Protein AF-A0A183ECZ8-F1 (afdb_monomer_lite)

Sequence (65 aa):
LTQPLKYPTIVLARDPFDFDTKYKQQVKEFLENQRFWNPSSPFNSALVFLNTTNCFRTSQYNMDL

Organism: NCBI:txid637853

Radius of gyration: 15.21 Å; chains: 1; bounding box: 42×24×33 Å

Secondary structure (DSSP, 8-state):
-------------S-HHHIIIIIHHHHHHHHHHTT-SS---TT-----PPPTHHHHHHGGGG---

pLDDT: mean 74.3, std 16.59, range [38.06, 95.56]

Structure (mmCIF, N/CA/C/O backbone):
data_AF-A0A183ECZ8-F1
#
_entry.id   AF-A0A183ECZ8-F1
#
loop_
_atom_site.group_PDB
_atom_site.id
_atom_site.type_symbol
_atom_site.label_atom_id
_atom_site.label_alt_id
_atom_site.label_comp_id
_atom_site.label_asym_id
_atom_site.label_entity_id
_atom_site.label_seq_id
_atom_site.pdbx_PDB_ins_code
_atom_site.Cartn_x
_atom_site.Cartn_y
_atom_site.Cartn_z
_atom_site.occupancy
_atom_site.B_iso_or_equiv
_atom_site.auth_seq_id
_atom_site.auth_comp_id
_atom_site.auth_asym_id
_atom_site.auth_atom_id
_atom_site.pdbx_PDB_model_num
ATOM 1 N N . LEU A 1 1 ? -15.910 -16.700 23.667 1.00 41.22 1 LEU A N 1
ATOM 2 C CA . LEU A 1 1 ? -14.776 -15.788 23.399 1.00 41.22 1 LEU A CA 1
ATOM 3 C C . LEU A 1 1 ? -14.315 -16.000 21.963 1.00 41.22 1 LEU A C 1
ATOM 5 O O . LEU A 1 1 ? -13.593 -16.950 21.695 1.00 41.22 1 LEU A O 1
ATOM 9 N N . THR A 1 2 ? -14.766 -15.172 21.028 1.00 48.28 2 THR A N 1
ATOM 10 C CA . THR A 1 2 ? -14.199 -15.126 19.674 1.00 48.28 2 THR A CA 1
ATOM 11 C C . THR A 1 2 ? -12.851 -14.420 19.764 1.00 48.28 2 THR A C 1
ATOM 13 O O . THR A 1 2 ? -12.795 -13.250 20.137 1.00 48.28 2 THR A O 1
ATOM 16 N N . GLN A 1 3 ? -11.756 -15.137 19.505 1.00 52.53 3 GLN A N 1
ATOM 17 C CA . GLN A 1 3 ? -10.442 -14.514 19.348 1.00 52.53 3 GLN A CA 1
ATOM 18 C C . GLN A 1 3 ? -10.562 -13.422 18.272 1.00 52.53 3 GLN A C 1
ATOM 20 O O . GLN A 1 3 ? -11.040 -13.734 17.179 1.00 52.53 3 GLN A O 1
ATOM 25 N N . PRO A 1 4 ? -10.155 -12.165 18.532 1.00 55.16 4 PRO A N 1
ATOM 26 C CA . PRO A 1 4 ? -10.030 -11.206 17.447 1.00 55.16 4 PRO A CA 1
ATOM 27 C C . PRO A 1 4 ? -9.009 -11.786 16.469 1.00 55.16 4 PRO A C 1
ATOM 29 O O . PRO A 1 4 ? -7.982 -12.304 16.915 1.00 55.16 4 PRO A O 1
ATOM 32 N N . LEU A 1 5 ? -9.326 -11.777 15.170 1.00 52.97 5 LEU A N 1
ATOM 33 C CA . LEU A 1 5 ? -8.433 -12.234 14.103 1.00 52.97 5 LEU A CA 1
ATOM 34 C C . LEU A 1 5 ? -7.061 -11.576 14.308 1.00 52.97 5 LEU A C 1
ATOM 36 O O . LEU A 1 5 ? -6.864 -10.393 14.058 1.00 52.97 5 LEU A O 1
ATOM 40 N N . LYS A 1 6 ? -6.142 -12.369 14.863 1.00 57.06 6 LYS A N 1
ATOM 41 C CA . LYS A 1 6 ? -4.860 -11.980 15.470 1.00 57.06 6 LYS A CA 1
ATOM 42 C C . LYS A 1 6 ? -3.756 -11.757 14.436 1.00 57.06 6 LYS A C 1
ATOM 44 O O . LYS A 1 6 ? -2.579 -11.751 14.788 1.00 57.06 6 LYS A O 1
ATOM 49 N N . TYR A 1 7 ? -4.120 -11.659 13.164 1.00 61.59 7 TYR A N 1
ATOM 50 C CA . TYR A 1 7 ? -3.169 -11.687 12.067 1.00 61.59 7 TYR A CA 1
ATOM 51 C C . TYR A 1 7 ? -3.014 -10.285 11.488 1.00 61.59 7 TYR A C 1
ATOM 53 O O . TYR A 1 7 ? -4.024 -9.635 11.207 1.00 61.59 7 TYR A O 1
ATOM 61 N N . PRO A 1 8 ? -1.773 -9.799 11.322 1.00 73.25 8 PRO A N 1
ATOM 62 C CA . PRO A 1 8 ? -1.549 -8.533 10.649 1.00 73.25 8 PRO A CA 1
ATOM 63 C C . PRO A 1 8 ? -2.080 -8.629 9.217 1.00 73.25 8 PRO A C 1
ATOM 65 O O . PRO A 1 8 ? -1.918 -9.654 8.553 1.00 73.25 8 PRO A O 1
ATOM 68 N N . THR A 1 9 ? -2.700 -7.560 8.725 1.00 79.06 9 THR A N 1
ATOM 69 C CA . THR A 1 9 ? -2.997 -7.444 7.295 1.00 79.06 9 THR A CA 1
ATOM 70 C C . THR A 1 9 ? -1.673 -7.326 6.545 1.00 79.06 9 THR A C 1
ATOM 72 O O . THR A 1 9 ? -0.883 -6.423 6.821 1.00 79.06 9 THR A O 1
ATOM 75 N N . ILE A 1 10 ? -1.430 -8.229 5.595 1.00 83.12 10 ILE A N 1
ATOM 76 C CA . ILE A 1 10 ? -0.221 -8.238 4.765 1.00 83.12 10 ILE A CA 1
ATOM 77 C C . ILE A 1 10 ? -0.619 -7.926 3.324 1.00 83.12 10 ILE A C 1
ATOM 79 O O . ILE A 1 10 ? -1.509 -8.567 2.767 1.00 83.12 10 ILE A O 1
ATOM 83 N N . VAL A 1 11 ? 0.064 -6.957 2.714 1.00 86.12 11 VAL A N 1
ATOM 84 C CA . VAL A 1 11 ? -0.054 -6.644 1.285 1.00 86.12 11 VAL A CA 1
ATOM 85 C C . VAL A 1 11 ? 1.160 -7.214 0.567 1.00 86.12 11 VAL A C 1
ATOM 87 O O . VAL A 1 11 ? 2.294 -6.873 0.897 1.00 86.12 11 VAL A O 1
ATOM 90 N N . LEU A 1 12 ? 0.920 -8.090 -0.407 1.00 87.19 12 LEU A N 1
ATOM 91 C CA . LEU A 1 12 ? 1.962 -8.715 -1.215 1.00 87.19 12 LEU A CA 1
ATOM 92 C C . LEU A 1 12 ? 2.025 -8.042 -2.587 1.00 87.19 12 LEU A C 1
ATOM 94 O O . LEU A 1 12 ? 0.999 -7.856 -3.240 1.00 87.19 12 LEU A O 1
ATOM 98 N N . ALA A 1 13 ? 3.234 -7.720 -3.036 1.00 87.94 13 ALA A N 1
ATOM 99 C CA . ALA A 1 13 ? 3.503 -7.174 -4.359 1.00 87.94 13 ALA A CA 1
ATOM 100 C C . ALA A 1 13 ? 4.588 -8.005 -5.049 1.00 87.94 13 ALA A C 1
ATOM 102 O O . ALA A 1 13 ? 5.529 -8.456 -4.398 1.00 87.94 13 ALA A O 1
ATOM 103 N N . ARG A 1 14 ? 4.454 -8.210 -6.365 1.00 87.44 14 ARG A N 1
ATOM 104 C CA . ARG A 1 14 ? 5.481 -8.902 -7.164 1.00 87.44 14 ARG A CA 1
ATOM 105 C C . ARG A 1 14 ? 6.706 -8.026 -7.385 1.00 87.44 14 ARG A C 1
ATOM 107 O O . ARG A 1 14 ? 7.825 -8.498 -7.245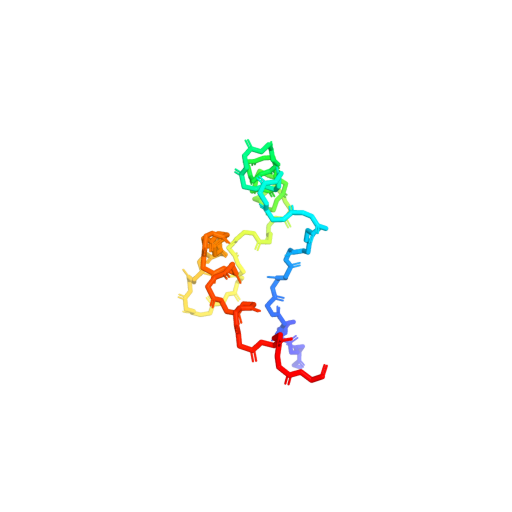 1.00 87.44 14 ARG A O 1
ATOM 114 N N . ASP A 1 15 ? 6.463 -6.765 -7.721 1.00 86.62 15 ASP A N 1
ATOM 115 C CA . ASP A 1 15 ? 7.490 -5.747 -7.880 1.00 86.62 15 ASP A CA 1
ATOM 116 C C . ASP A 1 15 ? 7.240 -4.652 -6.829 1.00 86.62 15 ASP A C 1
ATOM 118 O O . ASP A 1 15 ? 6.177 -4.015 -6.839 1.00 86.62 15 ASP A O 1
ATOM 122 N N . PRO A 1 16 ? 8.175 -4.450 -5.886 1.00 85.81 16 PRO A N 1
ATOM 123 C CA . PRO A 1 16 ? 8.014 -3.447 -4.847 1.00 85.81 16 PRO A CA 1
ATOM 124 C C . PRO A 1 16 ? 8.084 -2.015 -5.408 1.00 85.81 16 PRO A C 1
ATOM 126 O O . PRO A 1 16 ? 7.377 -1.139 -4.917 1.00 85.81 16 PRO A O 1
ATOM 129 N N . PHE A 1 17 ? 8.878 -1.752 -6.446 1.00 86.88 17 PHE A N 1
ATOM 130 C CA . PHE A 1 17 ? 9.003 -0.419 -7.037 1.00 86.88 17 PHE A CA 1
ATOM 131 C C . PHE A 1 17 ? 7.728 -0.005 -7.778 1.00 86.88 17 PHE A C 1
ATOM 133 O O . PHE A 1 17 ? 7.211 1.097 -7.572 1.00 86.88 17 PHE A O 1
ATOM 140 N N . ASP A 1 18 ? 7.170 -0.908 -8.582 1.00 90.50 18 ASP A N 1
ATOM 141 C CA . ASP A 1 18 ? 5.886 -0.676 -9.247 1.00 90.50 18 ASP A CA 1
ATOM 142 C C . ASP A 1 18 ? 4.754 -0.499 -8.225 1.00 90.50 18 ASP A C 1
ATOM 144 O O . ASP A 1 18 ? 3.888 0.361 -8.398 1.00 90.50 18 ASP A O 1
ATOM 148 N N . PHE A 1 19 ? 4.778 -1.253 -7.120 1.00 90.94 19 PHE A N 1
ATOM 149 C CA . PHE A 1 19 ? 3.829 -1.052 -6.027 1.00 90.94 19 PHE A CA 1
ATOM 150 C C . PHE A 1 19 ? 3.924 0.355 -5.429 1.00 90.94 19 PHE A C 1
ATOM 152 O O . PHE A 1 19 ? 2.905 1.040 -5.346 1.00 90.94 19 PHE A O 1
ATOM 159 N N . ASP A 1 20 ? 5.122 0.797 -5.037 1.00 89.00 20 ASP A N 1
ATOM 160 C CA . ASP A 1 20 ? 5.307 2.086 -4.359 1.00 89.00 20 ASP A CA 1
ATOM 161 C C . ASP A 1 20 ? 4.963 3.277 -5.268 1.00 89.00 20 ASP A C 1
ATOM 163 O O . ASP A 1 20 ? 4.356 4.241 -4.804 1.00 89.00 20 ASP A O 1
ATOM 167 N N . THR A 1 21 ? 5.281 3.183 -6.566 1.00 91.00 21 THR A N 1
ATOM 168 C CA . THR A 1 21 ? 5.092 4.278 -7.534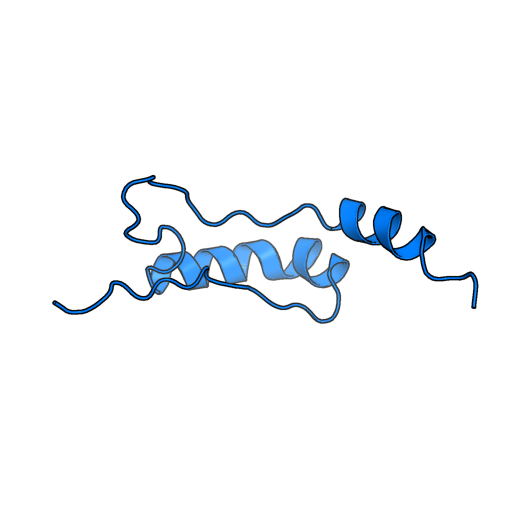 1.00 91.00 21 THR A CA 1
ATOM 169 C C . THR A 1 21 ? 3.694 4.345 -8.146 1.00 91.00 21 THR A C 1
ATOM 171 O O . THR A 1 21 ? 3.215 5.445 -8.420 1.00 91.00 21 THR A O 1
ATOM 174 N N . LYS A 1 22 ? 3.027 3.204 -8.37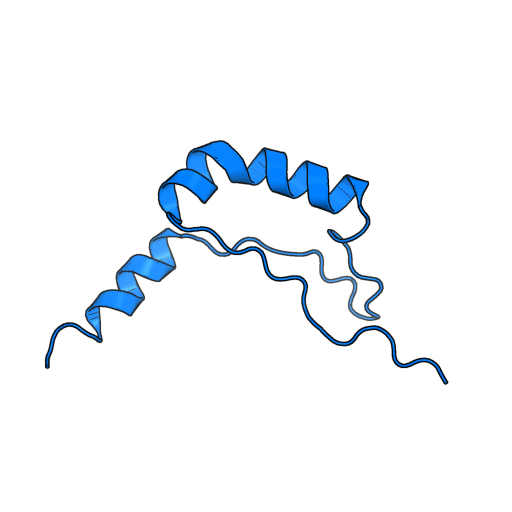2 1.00 94.31 22 LYS A N 1
ATOM 175 C CA . LYS A 1 22 ? 1.753 3.154 -9.118 1.00 94.31 22 LYS A CA 1
ATOM 176 C C . LYS A 1 22 ? 0.559 2.750 -8.261 1.00 94.31 22 LYS A C 1
ATOM 178 O O . LYS A 1 22 ? -0.520 3.311 -8.423 1.00 94.31 22 LYS A O 1
ATOM 183 N N . TYR A 1 23 ? 0.726 1.777 -7.364 1.00 94.31 23 TYR A N 1
ATOM 184 C CA . TYR A 1 23 ? -0.413 1.074 -6.753 1.00 94.31 23 TYR A CA 1
ATOM 185 C C . TYR A 1 23 ? -0.642 1.398 -5.274 1.00 94.31 23 TYR A C 1
ATOM 187 O O . TYR A 1 23 ? -1.733 1.159 -4.757 1.00 94.31 23 TYR A O 1
ATOM 195 N N . LYS A 1 24 ? 0.345 1.979 -4.588 1.00 92.69 24 LYS A N 1
ATOM 196 C CA . LYS A 1 24 ? 0.313 2.266 -3.147 1.00 92.69 24 LYS A CA 1
ATOM 197 C C . LYS A 1 24 ? -0.939 3.021 -2.702 1.00 92.69 24 LYS A C 1
ATOM 199 O O . LYS A 1 24 ? -1.586 2.624 -1.735 1.00 92.69 24 LYS A O 1
ATOM 204 N N . GLN A 1 25 ? -1.285 4.093 -3.413 1.00 94.19 25 GLN A N 1
ATOM 205 C CA . GLN A 1 25 ? -2.438 4.931 -3.080 1.00 94.19 25 GLN A CA 1
ATOM 206 C C . GLN A 1 2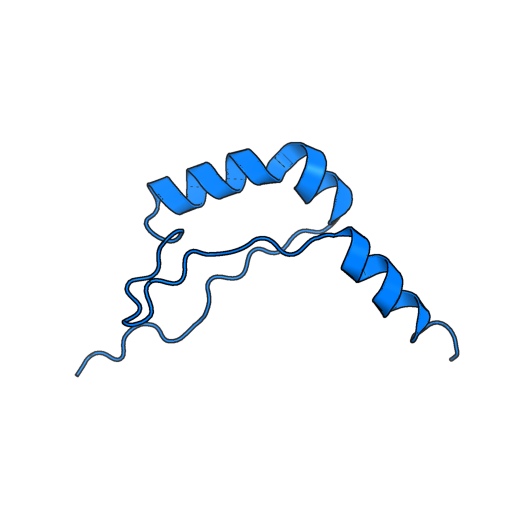5 ? -3.760 4.184 -3.296 1.00 94.19 25 GLN A C 1
ATOM 208 O O . GLN A 1 25 ? -4.604 4.158 -2.405 1.00 94.19 25 GLN A O 1
ATOM 213 N N . GLN A 1 26 ? -3.904 3.497 -4.430 1.00 95.56 26 GLN A N 1
ATOM 214 C CA . GLN A 1 26 ? -5.102 2.716 -4.741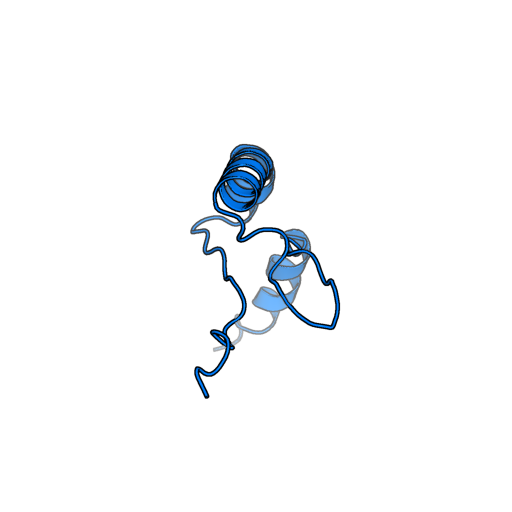 1.00 95.56 26 GLN A CA 1
ATOM 215 C C . GLN A 1 26 ? -5.329 1.588 -3.721 1.00 95.56 26 GLN A C 1
ATOM 217 O O . GLN A 1 26 ? -6.453 1.347 -3.282 1.00 95.56 26 GLN A O 1
ATOM 222 N N . VAL A 1 27 ? -4.259 0.901 -3.309 1.00 94.25 27 VAL A N 1
ATOM 223 C CA . VAL A 1 27 ? -4.346 -0.162 -2.300 1.00 94.25 27 VAL A CA 1
ATOM 224 C C . VAL A 1 27 ? -4.683 0.410 -0.925 1.00 94.25 27 VAL A C 1
ATOM 226 O O . VAL A 1 27 ? -5.485 -0.186 -0.209 1.00 94.25 27 VAL A O 1
ATOM 229 N N . LYS A 1 28 ? -4.143 1.580 -0.560 1.00 93.06 28 LYS A N 1
ATOM 230 C CA . LYS A 1 28 ? -4.547 2.282 0.666 1.00 93.06 28 LYS A CA 1
ATOM 231 C C . LYS A 1 28 ? -6.052 2.563 0.678 1.00 93.06 28 LYS A C 1
ATOM 233 O O . LYS A 1 28 ? -6.722 2.178 1.631 1.00 93.06 28 LYS A O 1
ATOM 238 N N . GLU A 1 29 ? -6.578 3.174 -0.380 1.00 95.12 29 GLU A N 1
ATOM 239 C CA . GLU A 1 29 ? -8.006 3.505 -0.497 1.00 95.12 29 GLU A CA 1
ATOM 240 C C . GLU A 1 29 ? -8.885 2.252 -0.413 1.00 95.12 29 GLU A C 1
ATOM 242 O O . GLU A 1 29 ? -9.899 2.232 0.286 1.00 95.12 29 GLU A O 1
ATOM 247 N N . PHE A 1 30 ? -8.470 1.162 -1.065 1.00 94.12 30 PHE A N 1
ATOM 248 C CA . PHE A 1 30 ? -9.142 -0.128 -0.943 1.00 94.12 30 PHE A CA 1
ATOM 249 C C . PHE A 1 30 ? -9.181 -0.618 0.514 1.00 94.12 30 PHE A C 1
ATOM 251 O O . PHE A 1 30 ? -10.244 -0.989 1.011 1.00 94.12 30 PHE A O 1
ATOM 258 N N . LEU A 1 31 ? -8.051 -0.584 1.224 1.00 90.50 31 LEU A N 1
ATOM 259 C CA . LEU A 1 31 ? -7.964 -1.025 2.620 1.00 90.50 31 LEU A CA 1
ATOM 260 C C . LEU A 1 31 ? -8.781 -0.141 3.572 1.00 90.50 31 LEU A C 1
ATOM 262 O O . LEU A 1 31 ? -9.355 -0.655 4.535 1.00 90.50 31 LEU A O 1
ATOM 266 N N . GLU A 1 32 ? -8.853 1.165 3.321 1.00 90.00 32 GLU A N 1
ATOM 267 C CA . GLU A 1 32 ? -9.701 2.093 4.078 1.00 90.00 32 GLU A CA 1
ATOM 268 C C . GLU A 1 32 ? -11.184 1.754 3.882 1.00 90.00 32 GLU A C 1
ATOM 270 O O . GLU A 1 32 ? -11.912 1.570 4.865 1.00 90.00 32 GLU A O 1
ATOM 275 N N . ASN A 1 33 ? -11.607 1.566 2.629 1.00 91.25 33 ASN A N 1
ATOM 276 C CA . ASN A 1 33 ? -12.983 1.214 2.271 1.00 91.25 33 ASN A CA 1
ATOM 277 C C . ASN A 1 33 ? -13.416 -0.138 2.853 1.00 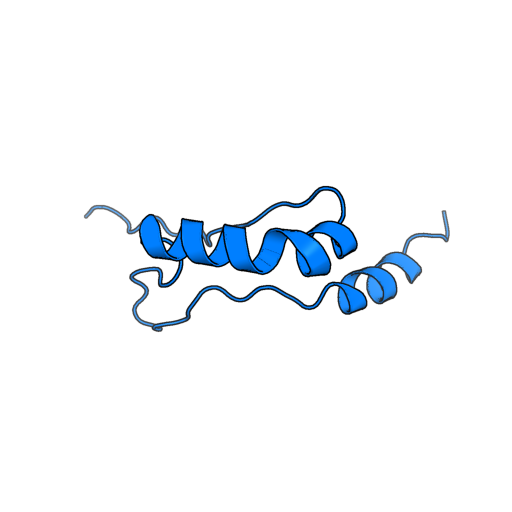91.25 33 ASN A C 1
ATOM 279 O O . ASN A 1 33 ? -14.554 -0.292 3.292 1.00 91.25 33 ASN A O 1
ATOM 283 N N . GLN A 1 34 ? -12.500 -1.105 2.904 1.00 88.62 34 GLN A N 1
ATOM 284 C CA . GLN A 1 34 ? -12.748 -2.437 3.461 1.00 88.62 34 GLN A CA 1
ATOM 285 C C . GLN A 1 34 ? -12.523 -2.522 4.981 1.00 88.62 34 GLN A C 1
ATOM 287 O O . GLN A 1 34 ? -12.606 -3.606 5.550 1.00 88.62 34 GLN A O 1
ATOM 292 N N . ARG A 1 35 ? -12.250 -1.396 5.661 1.00 84.94 35 ARG A N 1
ATOM 293 C CA . ARG A 1 35 ? -12.004 -1.328 7.117 1.00 84.94 35 ARG A CA 1
ATOM 294 C C . ARG A 1 35 ? -10.802 -2.152 7.603 1.00 84.94 35 ARG A C 1
ATOM 296 O O . ARG A 1 35 ? -10.720 -2.486 8.780 1.00 84.94 35 ARG A O 1
ATOM 303 N N . PHE A 1 36 ? -9.835 -2.410 6.725 1.00 84.94 36 PHE A N 1
ATOM 304 C CA . PHE A 1 36 ? -8.575 -3.076 7.069 1.00 84.94 36 PHE A CA 1
ATOM 305 C C . PHE A 1 36 ? -7.434 -2.101 7.378 1.00 84.94 36 PHE A C 1
ATOM 307 O O . PHE A 1 36 ? -6.459 -2.513 7.999 1.00 84.94 36 PHE A O 1
ATOM 314 N N . TRP A 1 37 ? -7.539 -0.827 6.976 1.00 84.94 37 TRP A N 1
ATOM 315 C CA . TRP A 1 37 ? -6.474 0.170 7.172 1.00 84.94 37 TRP A CA 1
ATOM 316 C C . TRP A 1 37 ? -6.153 0.449 8.646 1.00 84.94 37 TRP A C 1
ATOM 318 O O . TRP A 1 37 ? -4.989 0.544 9.026 1.00 84.94 37 TRP A O 1
ATOM 328 N N . ASN A 1 38 ? -7.189 0.539 9.478 1.00 79.06 38 ASN A N 1
ATOM 329 C CA . ASN A 1 38 ? -7.073 0.701 10.922 1.00 79.06 38 ASN A CA 1
ATOM 330 C C . ASN A 1 38 ? -7.653 -0.555 11.577 1.00 79.06 38 ASN A C 1
ATOM 332 O O . ASN A 1 38 ? -8.857 -0.579 11.854 1.00 79.06 38 ASN A O 1
ATOM 336 N N . PRO A 1 39 ? -6.854 -1.621 11.773 1.00 66.69 39 PRO A N 1
ATOM 337 C CA . PRO A 1 39 ? -7.351 -2.802 12.459 1.00 66.69 39 PRO A CA 1
ATOM 338 C C . PRO A 1 39 ? -7.849 -2.393 13.846 1.00 66.69 39 PRO A C 1
ATOM 340 O O . PRO A 1 39 ? -7.235 -1.552 14.505 1.00 66.69 39 PRO A O 1
ATOM 343 N N . SER A 1 40 ? -8.952 -2.994 14.299 1.00 62.56 40 SER A N 1
ATOM 344 C CA . SER A 1 40 ? -9.492 -2.809 15.652 1.00 62.56 40 SER A CA 1
ATOM 345 C C . SER A 1 40 ? -8.562 -3.460 16.683 1.00 62.56 40 SER A C 1
ATOM 347 O O . SER A 1 40 ? -8.864 -4.491 17.277 1.00 62.56 40 SER A O 1
ATOM 349 N N . SER A 1 41 ? -7.376 -2.881 16.833 1.00 64.38 41 SER A N 1
ATOM 350 C CA . SER A 1 41 ? -6.342 -3.258 17.780 1.00 64.38 41 SER A CA 1
ATOM 351 C C . SER A 1 41 ? -6.349 -2.246 18.923 1.00 64.38 41 SER A C 1
ATOM 353 O O . SER A 1 41 ? -6.458 -1.045 18.660 1.00 64.38 41 SER A O 1
ATOM 355 N N . PRO A 1 42 ? -6.170 -2.681 20.183 1.00 60.06 42 PRO A N 1
ATOM 356 C CA . PRO A 1 42 ? -6.069 -1.775 21.330 1.00 60.06 42 PRO A CA 1
ATOM 357 C C . PRO A 1 42 ? -4.923 -0.755 21.208 1.00 60.06 42 PRO A C 1
ATOM 359 O O . PRO A 1 42 ? -4.894 0.219 21.952 1.00 60.06 42 PRO A O 1
ATOM 362 N N . PHE A 1 43 ? -4.001 -0.954 20.261 1.00 62.59 43 PHE A N 1
ATOM 363 C CA . PHE A 1 43 ? -2.850 -0.085 20.032 1.00 62.59 43 PHE A CA 1
ATOM 364 C C . PHE A 1 43 ? -3.029 0.941 18.902 1.00 62.59 43 PHE A C 1
ATOM 366 O O . PHE A 1 43 ? -2.076 1.659 18.619 1.00 62.59 43 PHE A O 1
ATOM 373 N N . ASN A 1 44 ? -4.211 1.041 18.267 1.00 58.50 44 ASN A N 1
ATOM 374 C CA . ASN A 1 44 ? -4.528 2.054 17.238 1.00 58.50 44 ASN A CA 1
ATOM 375 C C . ASN A 1 44 ? -3.416 2.262 16.186 1.00 58.50 44 ASN A C 1
ATOM 377 O O . ASN A 1 44 ? -3.168 3.367 15.706 1.00 58.50 44 ASN A O 1
ATOM 381 N N . SER A 1 45 ? -2.717 1.189 15.825 1.00 67.94 45 SER A N 1
ATOM 382 C CA . SER A 1 45 ? -1.664 1.240 14.823 1.00 67.94 45 SER A CA 1
ATOM 383 C C . SER A 1 45 ? -2.295 1.068 13.446 1.00 67.94 45 SER A C 1
ATOM 385 O O . SER A 1 45 ? -2.716 -0.038 13.096 1.00 67.94 45 SER A O 1
ATOM 387 N N . ALA A 1 46 ? -2.369 2.153 12.676 1.00 73.44 46 ALA A N 1
ATOM 388 C CA . ALA A 1 46 ? -2.692 2.070 11.256 1.00 73.44 46 ALA A CA 1
ATOM 389 C C . ALA A 1 46 ? -1.703 1.136 10.541 1.00 73.44 46 ALA A C 1
ATOM 391 O O . ALA A 1 46 ? -0.541 1.011 10.947 1.00 73.44 46 ALA A O 1
ATOM 392 N N . LEU A 1 47 ? -2.150 0.497 9.460 1.00 78.94 47 LEU A N 1
ATOM 393 C CA . LEU A 1 47 ? -1.241 -0.199 8.558 1.00 78.94 47 LEU A CA 1
ATOM 394 C C . LEU A 1 47 ? -0.215 0.785 7.990 1.00 78.94 47 LEU A C 1
ATOM 396 O O . LEU A 1 47 ? -0.527 1.929 7.659 1.00 78.94 47 LEU A O 1
ATOM 400 N N . VAL A 1 48 ? 1.020 0.312 7.856 1.00 83.56 48 VAL A N 1
ATOM 401 C CA . VAL A 1 48 ? 2.121 1.076 7.274 1.00 83.56 48 VAL A CA 1
ATOM 402 C C . VAL A 1 48 ? 2.705 0.310 6.099 1.00 83.56 48 VAL A C 1
ATOM 404 O O . VAL A 1 48 ? 2.959 -0.890 6.185 1.00 83.56 48 VAL A O 1
ATOM 407 N N . PHE A 1 49 ? 2.942 1.013 4.994 1.00 85.69 49 PHE A N 1
ATOM 408 C CA . PHE A 1 49 ? 3.741 0.476 3.900 1.00 85.69 49 PHE A CA 1
ATOM 409 C C . PHE A 1 49 ? 5.213 0.755 4.178 1.00 85.69 49 PHE A C 1
ATOM 411 O O . PHE A 1 49 ? 5.611 1.906 4.366 1.00 85.69 49 PHE A O 1
ATOM 418 N N . LEU A 1 50 ? 6.016 -0.305 4.210 1.00 80.31 50 LEU A N 1
ATOM 419 C CA . LEU A 1 50 ? 7.461 -0.198 4.379 1.00 80.31 50 LEU A CA 1
ATOM 420 C C . LEU A 1 50 ? 8.098 0.403 3.119 1.00 80.31 50 LEU A C 1
ATOM 422 O O . LEU A 1 50 ? 7.632 0.170 2.005 1.00 80.31 50 LEU A O 1
ATOM 426 N N . ASN A 1 51 ? 9.173 1.175 3.294 1.00 78.69 51 ASN A N 1
ATOM 427 C CA . ASN A 1 51 ? 9.907 1.755 2.170 1.00 78.69 51 ASN A CA 1
ATOM 428 C C . ASN A 1 51 ? 10.618 0.651 1.377 1.00 78.69 51 ASN A C 1
ATOM 430 O O . ASN A 1 51 ? 11.427 -0.100 1.921 1.00 78.69 51 ASN A O 1
ATOM 434 N N . THR A 1 52 ? 10.344 0.595 0.080 1.00 76.31 52 THR A N 1
ATOM 435 C CA . THR A 1 52 ? 10.837 -0.430 -0.846 1.00 76.31 52 THR A CA 1
ATOM 436 C C . THR A 1 52 ? 12.337 -0.333 -1.109 1.00 76.31 52 THR A C 1
ATOM 438 O O . THR A 1 52 ? 12.982 -1.347 -1.364 1.00 76.31 52 THR A O 1
ATOM 441 N N . THR A 1 53 ? 12.939 0.845 -0.914 1.00 71.44 53 THR A N 1
ATOM 442 C CA . THR A 1 53 ? 14.401 1.041 -0.949 1.00 71.44 53 THR A CA 1
ATOM 443 C C . THR A 1 53 ? 15.116 0.178 0.096 1.00 71.44 53 THR A C 1
ATOM 445 O O . THR A 1 53 ? 16.245 -0.264 -0.123 1.00 71.44 53 THR A O 1
ATOM 448 N N . ASN A 1 54 ? 14.460 -0.115 1.224 1.00 66.06 54 ASN A N 1
ATOM 449 C CA . ASN A 1 54 ? 15.040 -0.960 2.266 1.00 66.06 54 ASN A CA 1
ATOM 450 C C . ASN A 1 54 ? 15.176 -2.423 1.821 1.00 66.06 54 ASN A C 1
ATOM 452 O O . ASN A 1 54 ? 16.100 -3.090 2.276 1.00 66.06 54 ASN A O 1
ATOM 456 N N . CYS A 1 55 ? 14.324 -2.905 0.908 1.00 65.25 55 CYS A N 1
ATOM 457 C CA . CYS A 1 55 ? 14.367 -4.284 0.416 1.00 65.25 55 CYS A CA 1
ATOM 458 C C . CYS A 1 55 ? 15.640 -4.571 -0.393 1.00 65.25 55 CYS A C 1
ATOM 460 O O . CYS A 1 55 ? 16.242 -5.629 -0.231 1.00 65.25 55 CYS A O 1
ATOM 462 N N . PHE A 1 56 ? 16.099 -3.609 -1.201 1.00 64.31 56 PHE A N 1
ATOM 463 C CA . PHE A 1 56 ? 17.297 -3.773 -2.032 1.00 64.31 56 PHE A CA 1
ATOM 464 C C . PHE A 1 56 ? 18.594 -3.848 -1.218 1.00 64.31 56 PHE A C 1
ATOM 466 O O . PHE A 1 56 ? 19.543 -4.515 -1.628 1.00 64.31 56 PHE A O 1
ATOM 473 N N . ARG A 1 57 ? 18.630 -3.208 -0.042 1.00 58.75 57 ARG A N 1
ATOM 474 C CA . ARG A 1 57 ? 19.774 -3.298 0.879 1.00 58.75 57 ARG A CA 1
ATOM 475 C C . ARG A 1 57 ? 19.878 -4.674 1.532 1.00 58.75 57 ARG A C 1
ATOM 477 O O . ARG A 1 57 ? 20.977 -5.132 1.812 1.00 58.75 57 ARG A O 1
ATOM 484 N N . THR A 1 58 ? 18.752 -5.347 1.773 1.00 54.19 58 THR A N 1
ATOM 485 C CA . THR A 1 58 ? 18.743 -6.657 2.445 1.00 54.19 58 THR A CA 1
ATOM 486 C C . THR A 1 58 ? 19.083 -7.805 1.493 1.00 54.19 58 THR A C 1
ATOM 488 O O . THR A 1 58 ? 19.700 -8.780 1.910 1.00 54.19 58 THR A O 1
ATOM 491 N N . SER A 1 59 ? 18.757 -7.682 0.202 1.00 51.59 59 SER A N 1
ATOM 492 C CA . SER A 1 59 ? 19.107 -8.677 -0.825 1.00 51.59 59 SER A CA 1
ATOM 493 C C . SER A 1 59 ? 20.605 -8.765 -1.145 1.00 51.59 59 SER A C 1
ATOM 495 O O . SER A 1 59 ? 21.024 -9.729 -1.776 1.00 51.59 59 SER A O 1
ATOM 497 N N . GLN A 1 60 ? 21.430 -7.819 -0.680 1.00 52.06 60 GLN A N 1
ATOM 498 C CA . GLN A 1 60 ? 22.890 -7.911 -0.817 1.00 52.06 60 GLN A CA 1
ATOM 499 C C . GLN A 1 60 ? 23.522 -8.992 0.077 1.00 52.06 60 GLN A C 1
ATOM 501 O O . GLN A 1 60 ? 24.653 -9.381 -0.179 1.00 52.06 60 GLN A O 1
ATOM 506 N N . TYR A 1 61 ? 22.804 -9.522 1.074 1.00 50.59 61 TYR A N 1
ATOM 507 C CA . TYR A 1 61 ? 23.315 -10.577 1.959 1.00 50.59 61 TYR A CA 1
ATOM 508 C C . TYR A 1 61 ? 23.055 -12.013 1.461 1.00 50.59 61 TYR A C 1
ATOM 510 O O . TYR A 1 61 ? 23.400 -12.953 2.165 1.00 50.59 61 TYR A O 1
ATOM 518 N N . ASN A 1 62 ? 22.463 -12.203 0.272 1.00 48.16 62 ASN A N 1
ATOM 519 C CA . ASN A 1 62 ? 22.127 -13.532 -0.272 1.00 48.16 62 ASN A CA 1
ATOM 520 C C . ASN A 1 62 ? 22.703 -13.796 -1.683 1.00 48.16 62 ASN A C 1
ATOM 522 O O . ASN A 1 62 ? 22.136 -14.595 -2.422 1.00 48.16 62 ASN A O 1
ATOM 526 N N . MET A 1 63 ? 23.798 -13.134 -2.080 1.00 47.59 63 MET A N 1
ATOM 527 C CA . MET A 1 63 ? 24.508 -13.437 -3.342 1.00 47.59 63 MET A CA 1
ATOM 528 C C . MET A 1 63 ? 25.900 -14.058 -3.144 1.00 47.59 63 MET A C 1
ATOM 530 O O . MET A 1 63 ? 26.723 -13.988 -4.048 1.00 47.59 63 MET A O 1
ATOM 534 N N . ASP A 1 64 ? 26.132 -14.711 -2.004 1.00 46.09 64 ASP A N 1
ATOM 535 C CA . ASP A 1 64 ? 27.275 -15.608 -1.803 1.00 46.09 64 ASP A CA 1
ATOM 536 C C . ASP A 1 64 ? 26.751 -17.029 -1.522 1.00 46.09 64 ASP A C 1
ATOM 538 O O . ASP A 1 64 ? 26.592 -17.427 -0.365 1.00 46.09 64 ASP A O 1
ATOM 542 N N . LEU A 1 65 ? 26.416 -17.776 -2.581 1.00 38.06 65 LEU A N 1
ATOM 543 C CA . LEU A 1 65 ? 26.213 -19.232 -2.545 1.00 38.06 65 LEU A CA 1
ATOM 544 C C . LEU A 1 65 ? 26.483 -19.855 -3.916 1.00 38.06 65 LEU A C 1
ATOM 546 O O . LEU A 1 65 ? 25.878 -19.381 -4.905 1.00 38.06 65 LEU A O 1
#

Foldseek 3Di:
DPDQPPDQDDDDDPDVVCCVPPPVVVVCVVCVVVVNQQRPDPVRDGDDDDDPVVVVVVVVVPPPD